Protein AF-A0A7V9F8W4-F1 (afdb_monomer_lite)

Foldseek 3Di:
DPVVVVVVVVVVVVVVVVVVVVVCVVPPPDCVVVPVCPPVLVLVVLCLLQPQAADDDPVPCVLVVPQQRRSHRSQHADPVRHTHDDDDDSVVSVVQNVVQVVVVVVDVDRCSHSVNVD

pLDDT: mean 88.58, std 8.34, range [53.16, 98.31]

Secondary structure (DSSP, 8-state):
-HHHHHHHHHHHHHHHHHHHHHHHHHHTT--TTTT----HHHHHHHHHHHHH--PPPGGGGGGGG-TTT-TT-TT-B-TTSPBPP--S-SHHHHHHHHHHHHHHTT-SS-TTSHHHH-

Radius of gyration: 20.92 Å; chains: 1; bounding box: 52×38×56 Å

Structure (mmCIF, N/CA/C/O backbone):
data_AF-A0A7V9F8W4-F1
#
_entry.id   AF-A0A7V9F8W4-F1
#
loop_
_atom_site.group_PDB
_atom_site.id
_atom_site.type_symbol
_atom_site.label_atom_id
_atom_site.label_alt_id
_atom_site.label_comp_id
_atom_site.label_asym_id
_atom_site.label_entity_id
_atom_site.label_seq_id
_atom_site.pdbx_PDB_ins_code
_atom_site.Cartn_x
_atom_site.Cartn_y
_atom_site.Cartn_z
_atom_site.occupancy
_atom_site.B_iso_or_equiv
_atom_site.auth_seq_id
_atom_site.auth_comp_id
_atom_site.auth_asym_id
_atom_site.auth_atom_id
_atom_site.pdbx_PDB_model_num
ATOM 1 N N . MET A 1 1 ? -29.198 -24.747 34.893 1.00 53.16 1 MET A N 1
ATOM 2 C CA . MET A 1 1 ? -28.862 -24.511 33.467 1.00 53.16 1 MET A CA 1
ATOM 3 C C . MET A 1 1 ? -28.911 -23.036 33.032 1.00 53.16 1 MET A C 1
ATOM 5 O O . MET A 1 1 ? -28.162 -22.695 32.133 1.00 53.16 1 MET A O 1
ATOM 9 N N . MET A 1 2 ? -29.701 -22.136 33.646 1.00 56.28 2 MET A N 1
ATOM 10 C CA . MET A 1 2 ? -29.828 -20.727 33.191 1.00 56.28 2 MET A CA 1
ATOM 11 C C . MET A 1 2 ? -28.648 -19.784 33.530 1.00 56.28 2 MET A C 1
ATOM 13 O O . MET A 1 2 ? -28.453 -18.781 32.849 1.00 56.28 2 MET A O 1
ATOM 17 N N . THR A 1 3 ? -27.821 -20.087 34.534 1.00 57.19 3 THR A N 1
ATOM 18 C CA . THR A 1 3 ? -26.718 -19.207 34.984 1.00 57.19 3 THR A CA 1
ATOM 19 C C . THR A 1 3 ? -25.490 -19.220 34.066 1.00 57.19 3 THR A C 1
ATOM 21 O O . THR A 1 3 ? -24.764 -18.227 33.989 1.00 57.19 3 THR A O 1
ATOM 24 N N . SER A 1 4 ? -25.265 -20.309 33.324 1.00 63.25 4 SER A N 1
ATOM 25 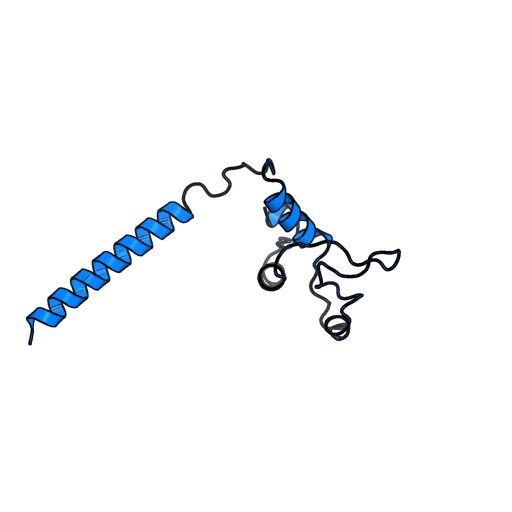C CA . SER A 1 4 ? -24.135 -20.431 32.391 1.00 63.25 4 SER A CA 1
ATOM 26 C C . SER A 1 4 ? -24.303 -19.542 31.156 1.00 63.25 4 SER A C 1
ATOM 28 O O . SER A 1 4 ? -23.320 -19.009 30.644 1.00 63.25 4 SER A O 1
ATOM 30 N N . SER A 1 5 ? -25.546 -19.333 30.710 1.00 64.75 5 SER A N 1
ATOM 31 C CA . SER A 1 5 ? -25.879 -18.424 29.610 1.00 64.75 5 SER A CA 1
ATOM 32 C C . SER A 1 5 ? -25.592 -16.969 29.989 1.00 64.75 5 SER A C 1
ATOM 34 O O . SER A 1 5 ? -24.858 -16.290 29.275 1.00 64.75 5 SER A O 1
ATOM 36 N N . LEU A 1 6 ? -26.076 -16.500 31.146 1.00 70.56 6 LEU A N 1
ATOM 37 C CA . LEU A 1 6 ? -25.861 -15.117 31.596 1.00 70.56 6 LEU A CA 1
ATOM 38 C C . LEU A 1 6 ? -24.369 -14.783 31.754 1.00 70.56 6 LEU A C 1
ATOM 40 O O . LEU A 1 6 ? -23.918 -13.712 31.354 1.00 70.56 6 LEU A O 1
ATOM 44 N N . SER A 1 7 ? -23.593 -15.723 32.301 1.00 78.88 7 SER A N 1
ATOM 45 C CA . SER A 1 7 ? -22.139 -15.594 32.409 1.00 78.88 7 SER A CA 1
ATOM 46 C C . SER A 1 7 ? -21.483 -15.483 31.029 1.00 78.88 7 SER A C 1
ATOM 48 O O . SER A 1 7 ? -20.690 -14.572 30.804 1.00 78.88 7 SER A O 1
ATOM 50 N N . ARG A 1 8 ? -21.864 -16.334 30.068 1.00 84.31 8 ARG A N 1
ATOM 51 C CA . ARG A 1 8 ? -21.316 -16.314 28.703 1.00 84.31 8 ARG A CA 1
ATOM 52 C C . ARG A 1 8 ? -21.511 -14.960 28.017 1.00 84.31 8 ARG A C 1
ATOM 54 O O . ARG A 1 8 ? -20.542 -14.413 27.506 1.00 84.31 8 ARG A O 1
ATOM 61 N N . HIS A 1 9 ? -22.712 -14.385 28.081 1.00 89.00 9 HIS A N 1
ATOM 62 C CA . HIS A 1 9 ? -23.001 -13.081 27.469 1.00 89.00 9 HIS A CA 1
ATOM 63 C C . HIS A 1 9 ? -22.164 -11.948 28.082 1.00 89.00 9 HIS A C 1
ATOM 65 O O . HIS A 1 9 ? -21.693 -11.077 27.356 1.00 89.00 9 HIS A O 1
ATOM 71 N N . ARG A 1 10 ? -21.913 -11.980 29.401 1.00 92.06 10 ARG A N 1
ATOM 72 C CA . ARG A 1 10 ? -21.038 -11.002 30.073 1.00 92.06 10 ARG A CA 1
ATOM 73 C C . ARG A 1 10 ? -19.589 -11.113 29.606 1.00 92.06 10 ARG A C 1
ATOM 75 O O . ARG A 1 10 ? -18.976 -10.091 29.323 1.00 92.06 10 ARG A O 1
ATOM 82 N N . HIS A 1 11 ? -19.056 -12.330 29.494 1.00 94.69 11 HIS A N 1
ATOM 83 C CA . HIS A 1 11 ? -17.697 -12.545 28.985 1.00 94.69 11 HIS A CA 1
ATOM 84 C C . HIS A 1 11 ? -17.575 -12.107 27.523 1.00 94.69 11 HIS A C 1
ATOM 86 O O . HIS A 1 11 ? -16.614 -11.430 27.175 1.00 94.69 11 HIS A O 1
ATOM 92 N N . THR A 1 12 ? -18.566 -12.427 26.685 1.00 96.19 12 THR A N 1
ATOM 93 C CA . THR A 1 12 ? -18.610 -11.958 25.294 1.00 96.19 12 THR A CA 1
ATOM 94 C C . THR A 1 12 ? -18.636 -10.434 25.222 1.00 96.19 12 THR A C 1
ATOM 96 O O . THR A 1 12 ? -17.867 -9.857 24.463 1.00 96.19 12 THR A O 1
ATOM 99 N N . LEU A 1 13 ? -19.458 -9.768 26.037 1.00 97.12 13 LEU A N 1
ATOM 100 C CA . LEU A 1 13 ? -19.524 -8.307 26.067 1.00 97.12 13 LEU A CA 1
ATOM 101 C C . LEU A 1 13 ? -18.202 -7.677 26.526 1.00 97.12 13 LEU A C 1
ATOM 103 O O . LEU A 1 13 ? -17.738 -6.727 25.905 1.00 97.12 13 LEU A O 1
ATOM 107 N N . LEU A 1 14 ? -17.563 -8.225 27.562 1.00 97.44 14 LEU A N 1
ATOM 108 C CA . LEU A 1 14 ? -16.243 -7.765 28.005 1.00 97.44 14 LEU A CA 1
ATOM 109 C C . LEU A 1 14 ? -15.175 -7.957 26.922 1.00 97.44 14 LEU A C 1
ATOM 111 O O . LEU A 1 14 ? -14.384 -7.049 26.689 1.00 97.44 14 LEU A O 1
ATOM 115 N N . LEU A 1 15 ? -15.180 -9.097 26.226 1.00 97.75 15 LEU A N 1
ATOM 116 C CA . LEU A 1 15 ? -14.264 -9.348 25.114 1.00 97.75 15 LEU A CA 1
ATOM 117 C C . LEU A 1 15 ? -14.484 -8.346 23.976 1.00 97.75 15 LEU A C 1
ATOM 119 O O . LEU A 1 15 ? -13.519 -7.785 23.467 1.00 97.75 15 LEU A O 1
ATOM 123 N N . LEU A 1 16 ? -15.739 -8.084 23.603 1.00 98.25 16 LEU A N 1
ATOM 124 C CA . LEU A 1 16 ? -16.068 -7.094 22.577 1.00 98.25 16 LEU A CA 1
ATOM 125 C C . LEU A 1 16 ? -15.615 -5.690 22.981 1.00 98.25 16 LEU A C 1
ATOM 127 O O . LEU A 1 16 ? -15.042 -4.985 22.156 1.00 98.25 16 LEU A O 1
ATOM 131 N N . LEU A 1 17 ? -15.805 -5.300 24.244 1.00 98.25 17 LEU A N 1
ATOM 132 C CA . LEU A 1 17 ? -15.313 -4.021 24.760 1.00 98.25 17 LEU A CA 1
ATOM 133 C C . LEU A 1 17 ? -13.785 -3.936 24.715 1.00 98.25 17 LEU A C 1
ATOM 135 O O . LEU A 1 17 ? -13.250 -2.906 24.316 1.00 98.25 17 LEU A O 1
ATOM 139 N N . MET A 1 18 ? -13.077 -5.012 25.072 1.00 98.31 18 MET A N 1
ATOM 140 C CA . MET A 1 18 ? -11.616 -5.058 24.974 1.00 98.31 18 MET A CA 1
ATOM 141 C C . MET A 1 18 ? -11.133 -4.949 23.528 1.00 98.31 18 MET A C 1
ATOM 143 O O . MET A 1 18 ? -10.213 -4.183 23.258 1.00 98.31 18 MET A O 1
ATOM 147 N N . LEU A 1 19 ? -11.755 -5.676 22.594 1.00 98.31 19 LEU A N 1
ATOM 148 C CA . LEU A 1 19 ? -11.415 -5.598 21.172 1.00 98.31 19 LEU A CA 1
ATOM 149 C C . LEU A 1 19 ? -11.711 -4.209 20.601 1.00 98.31 19 LEU A C 1
ATOM 151 O O . LEU A 1 19 ? -10.886 -3.672 19.869 1.00 98.31 19 LEU A O 1
ATOM 155 N N . ALA A 1 20 ? -12.838 -3.600 20.978 1.00 98.25 20 ALA A N 1
ATOM 156 C CA . ALA A 1 20 ? -13.186 -2.243 20.570 1.00 98.25 20 ALA A CA 1
ATOM 157 C C . ALA A 1 20 ? -12.193 -1.209 21.120 1.00 98.25 20 ALA A C 1
ATOM 159 O O . ALA A 1 20 ? -11.750 -0.338 20.378 1.00 98.25 20 ALA A O 1
ATOM 160 N N . ALA A 1 21 ? -11.795 -1.325 22.391 1.00 98.19 21 ALA A N 1
ATOM 161 C CA . ALA A 1 21 ? -10.793 -0.447 22.992 1.00 98.19 21 ALA A CA 1
ATOM 162 C C . ALA A 1 21 ? -9.411 -0.624 22.342 1.00 98.19 21 ALA A C 1
ATOM 164 O O . ALA A 1 21 ? -8.763 0.362 22.001 1.00 98.19 21 ALA A O 1
ATOM 165 N N . ALA A 1 22 ? -8.974 -1.867 22.116 1.00 97.94 22 ALA A N 1
ATOM 166 C CA . ALA A 1 22 ? -7.716 -2.161 21.432 1.00 97.94 22 ALA A CA 1
ATOM 167 C C . ALA A 1 22 ? -7.711 -1.622 19.996 1.00 97.94 22 ALA A C 1
ATOM 169 O O . ALA A 1 22 ? -6.728 -1.023 19.566 1.00 97.94 22 ALA A O 1
ATOM 170 N N . PHE A 1 23 ? -8.822 -1.787 19.273 1.00 97.44 23 PHE A N 1
ATOM 171 C CA . PHE A 1 23 ? -8.990 -1.227 17.939 1.00 97.44 23 PHE A CA 1
ATOM 172 C C . PHE A 1 23 ? -8.929 0.300 17.967 1.00 97.44 23 PHE A C 1
ATOM 174 O O . PHE A 1 23 ? -8.143 0.874 17.222 1.00 97.44 23 PHE A O 1
ATOM 181 N N . ALA A 1 24 ? -9.679 0.947 18.866 1.00 96.62 24 ALA A N 1
ATOM 182 C CA . ALA A 1 24 ? -9.675 2.398 19.018 1.00 96.62 24 ALA A CA 1
ATOM 183 C C . ALA A 1 24 ? -8.263 2.934 19.281 1.00 96.62 24 ALA A C 1
ATOM 185 O O . ALA A 1 24 ? -7.841 3.869 18.614 1.00 96.62 24 ALA A O 1
ATOM 186 N N . LEU A 1 25 ? -7.502 2.301 20.178 1.00 95.50 25 LEU A N 1
ATOM 187 C CA . LEU A 1 25 ? -6.106 2.664 20.433 1.00 95.50 25 LEU A CA 1
ATOM 188 C C . LEU A 1 25 ? -5.201 2.431 19.216 1.00 95.50 25 LEU A C 1
ATOM 190 O O . LEU A 1 25 ? -4.274 3.201 19.002 1.00 95.50 25 LEU A O 1
ATOM 194 N N . ARG A 1 26 ? -5.458 1.392 18.410 1.00 93.88 26 ARG A N 1
ATOM 195 C CA . ARG A 1 26 ? -4.668 1.085 17.208 1.00 93.88 26 ARG A CA 1
ATOM 196 C C . ARG A 1 26 ? -4.903 2.079 16.071 1.00 93.88 26 ARG A C 1
ATOM 198 O O . ARG A 1 26 ? -3.996 2.281 15.272 1.00 93.88 26 ARG A O 1
ATOM 205 N N . ILE A 1 27 ? -6.095 2.668 15.974 1.00 94.38 27 ILE A N 1
ATOM 206 C CA . ILE A 1 27 ? -6.429 3.670 14.946 1.00 94.38 27 ILE A CA 1
ATOM 207 C C . ILE A 1 27 ? -6.348 5.114 15.453 1.00 94.38 27 ILE A C 1
ATOM 209 O O . ILE A 1 27 ? -6.479 6.050 14.669 1.00 94.38 27 ILE A O 1
ATOM 213 N N . TYR A 1 28 ? -6.161 5.316 16.756 1.00 93.69 28 TYR A N 1
ATOM 214 C CA . TYR A 1 28 ? -6.012 6.644 17.331 1.00 93.69 28 TYR A CA 1
ATOM 215 C C . TYR A 1 28 ? -4.637 7.214 16.985 1.00 93.69 28 TYR A C 1
ATOM 217 O O . TYR A 1 28 ? -3.617 6.618 17.319 1.00 93.69 28 TYR A O 1
ATOM 225 N N . GLY A 1 29 ? -4.618 8.385 16.345 1.00 87.56 29 GLY A N 1
ATOM 226 C CA . GLY A 1 29 ? -3.375 8.996 15.882 1.00 87.56 29 GLY A CA 1
ATOM 227 C C . GLY A 1 29 ? -2.694 8.160 14.798 1.00 87.56 29 GLY A C 1
ATOM 228 O O . GLY A 1 29 ? -1.510 7.881 14.895 1.00 87.56 29 GLY A O 1
ATOM 229 N N . GLN A 1 30 ? -3.434 7.716 13.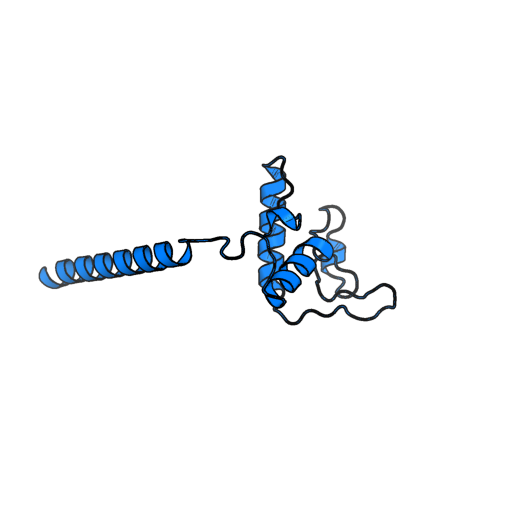782 1.00 83.94 30 GLN A N 1
ATOM 230 C CA . GLN A 1 30 ? -2.790 7.330 12.520 1.00 83.94 30 GLN A CA 1
ATOM 231 C C . GLN A 1 30 ? -2.055 8.550 11.928 1.00 83.94 30 GLN A C 1
ATOM 233 O O . GLN A 1 30 ? -2.427 9.678 12.252 1.00 83.94 30 GLN A O 1
ATOM 238 N N . ASP A 1 31 ? -1.026 8.321 11.106 1.00 81.00 31 ASP A N 1
ATOM 239 C CA . ASP A 1 31 ? -0.126 9.368 10.576 1.00 81.00 31 ASP A CA 1
ATOM 240 C C . ASP A 1 31 ? 0.657 10.120 11.678 1.00 81.00 31 ASP A C 1
ATOM 242 O O . ASP A 1 31 ? 0.653 11.346 11.805 1.00 81.00 31 ASP A O 1
ATOM 246 N N . TRP A 1 32 ? 1.320 9.354 12.555 1.00 79.50 32 TRP A N 1
ATOM 247 C CA . TRP A 1 32 ? 2.135 9.918 13.641 1.00 79.50 32 TRP A CA 1
ATOM 248 C C . TRP A 1 32 ? 3.363 10.683 13.148 1.00 79.50 32 TRP A C 1
ATOM 250 O O . TRP A 1 32 ? 3.851 11.561 13.863 1.00 79.50 32 TRP A O 1
ATOM 260 N N . ASP A 1 33 ? 3.874 10.347 11.966 1.00 82.81 33 ASP A N 1
ATOM 261 C CA . ASP A 1 33 ? 5.030 11.010 11.377 1.00 82.81 33 ASP A CA 1
ATOM 262 C C . ASP A 1 33 ? 4.651 12.173 10.448 1.00 82.81 33 ASP A C 1
ATOM 264 O O . ASP A 1 33 ? 5.559 12.871 10.001 1.00 82.81 33 ASP A O 1
ATOM 268 N N . GLN A 1 34 ? 3.360 12.445 10.215 1.00 85.69 34 GLN A N 1
ATOM 269 C CA . GLN A 1 34 ? 2.855 13.588 9.439 1.00 85.69 34 GLN A CA 1
ATOM 270 C C . GLN A 1 34 ? 3.459 13.655 8.029 1.00 85.69 34 GLN A C 1
ATOM 272 O O . GLN A 1 34 ? 3.839 14.730 7.554 1.00 85.69 34 GLN A O 1
ATOM 277 N N . GLY A 1 35 ? 3.653 12.494 7.399 1.00 80.25 35 GLY A N 1
ATOM 278 C CA . GLY A 1 35 ? 4.305 12.387 6.093 1.00 80.25 35 GLY A CA 1
ATOM 279 C C . GLY A 1 35 ? 5.773 12.837 6.082 1.00 80.25 35 GLY A C 1
ATOM 280 O O . GLY A 1 35 ? 6.275 13.296 5.056 1.00 80.25 35 GLY A O 1
ATOM 281 N N . THR A 1 36 ? 6.485 12.762 7.214 1.00 82.94 36 THR A N 1
ATOM 282 C CA . THR A 1 36 ? 7.921 13.106 7.279 1.00 82.94 36 THR A CA 1
ATOM 283 C C . THR A 1 36 ? 8.854 11.923 7.002 1.00 82.94 36 THR A C 1
ATOM 285 O O . THR A 1 36 ? 10.061 12.130 6.848 1.00 82.94 36 THR A O 1
ATOM 288 N N . TYR A 1 37 ? 8.323 10.701 6.883 1.00 80.12 37 TYR A N 1
ATOM 289 C CA . TYR A 1 37 ? 9.041 9.496 6.448 1.00 80.12 37 TYR A CA 1
ATOM 290 C C . TYR A 1 37 ? 10.309 9.204 7.262 1.00 80.12 37 TYR A C 1
ATOM 292 O O . TYR A 1 37 ? 11.377 8.894 6.711 1.00 80.12 37 TYR A O 1
ATOM 300 N N . GLN A 1 38 ? 10.207 9.361 8.583 1.00 84.25 38 GLN A N 1
ATOM 301 C CA . GLN A 1 38 ? 11.348 9.266 9.499 1.00 84.25 38 GLN A CA 1
ATOM 302 C C . GLN A 1 38 ? 11.833 7.826 9.655 1.00 84.25 38 GLN A C 1
ATOM 304 O O . GLN A 1 38 ? 13.030 7.600 9.843 1.00 84.25 38 GLN A O 1
ATOM 309 N N . HIS A 1 39 ? 10.926 6.847 9.570 1.00 87.56 39 HIS A N 1
ATOM 310 C CA . HIS A 1 39 ? 11.289 5.451 9.745 1.00 87.56 39 HIS A CA 1
ATOM 311 C C . HIS A 1 39 ? 11.842 4.872 8.430 1.00 87.56 39 HIS A C 1
ATOM 313 O O . HIS A 1 39 ? 11.107 4.754 7.444 1.00 87.56 39 HIS A O 1
ATOM 319 N N . PRO A 1 40 ? 13.132 4.487 8.377 1.00 90.00 40 PRO A N 1
ATOM 320 C CA . PRO A 1 40 ? 13.779 4.081 7.130 1.00 90.00 40 PRO A CA 1
ATOM 321 C C . PRO A 1 40 ? 13.147 2.830 6.511 1.00 90.00 40 PRO A C 1
ATOM 323 O O . PRO A 1 40 ? 13.037 2.757 5.290 1.00 90.00 40 PRO A O 1
ATOM 326 N N . ASP A 1 41 ? 12.694 1.883 7.334 1.00 90.38 41 ASP A N 1
ATOM 327 C CA . ASP A 1 41 ? 12.078 0.644 6.850 1.00 90.38 41 ASP A CA 1
ATOM 328 C C . ASP A 1 41 ? 10.673 0.869 6.279 1.00 90.38 41 ASP A C 1
ATOM 330 O O . ASP A 1 41 ? 10.321 0.275 5.263 1.00 90.38 41 ASP A O 1
ATOM 334 N N . GLU A 1 42 ? 9.877 1.745 6.901 1.00 88.94 42 GLU A N 1
ATOM 335 C CA . GLU A 1 42 ? 8.518 2.054 6.439 1.00 88.94 42 GLU A CA 1
ATOM 336 C C . GLU A 1 42 ? 8.596 2.797 5.111 1.00 88.94 42 GLU A C 1
ATOM 338 O O . GLU A 1 42 ? 7.972 2.384 4.134 1.00 88.94 42 GLU A O 1
ATOM 343 N N . ARG A 1 43 ? 9.483 3.800 5.038 1.00 89.62 43 ARG A N 1
ATOM 344 C CA . ARG A 1 43 ? 9.816 4.488 3.791 1.00 89.62 43 ARG A CA 1
ATOM 345 C C . ARG A 1 43 ? 10.281 3.511 2.716 1.00 89.62 43 ARG A C 1
ATOM 347 O O . ARG A 1 43 ? 9.814 3.584 1.588 1.00 89.62 43 ARG A O 1
ATOM 354 N N . PHE A 1 44 ? 11.179 2.582 3.043 1.00 92.12 44 PHE A N 1
ATOM 355 C CA . PHE A 1 44 ? 11.669 1.610 2.069 1.00 92.12 44 PHE A CA 1
ATOM 356 C C . PHE A 1 44 ? 10.551 0.704 1.539 1.00 92.12 44 PHE A C 1
ATOM 358 O O . PHE A 1 44 ? 10.472 0.491 0.331 1.00 92.12 44 PHE A O 1
ATOM 365 N N . ILE A 1 45 ? 9.669 0.196 2.406 1.00 92.06 45 ILE A N 1
ATOM 366 C CA . ILE A 1 45 ? 8.517 -0.614 1.986 1.00 92.06 45 ILE A CA 1
ATOM 367 C C . ILE A 1 45 ? 7.567 0.209 1.109 1.00 92.06 45 ILE A C 1
ATOM 369 O O . ILE A 1 45 ? 7.150 -0.291 0.064 1.00 92.06 45 ILE A O 1
ATOM 373 N N . ALA A 1 46 ? 7.269 1.453 1.494 1.00 90.19 46 ALA A N 1
ATOM 374 C CA . ALA A 1 46 ? 6.415 2.356 0.726 1.00 90.19 46 ALA A CA 1
ATOM 375 C C . ALA A 1 46 ? 7.002 2.640 -0.666 1.00 90.19 46 ALA A C 1
ATOM 377 O O . ALA A 1 46 ? 6.311 2.457 -1.661 1.00 90.19 46 ALA A O 1
ATOM 378 N N . THR A 1 47 ? 8.295 2.970 -0.756 1.00 91.38 47 THR A N 1
ATOM 379 C CA . THR A 1 47 ? 8.983 3.221 -2.034 1.00 91.38 47 THR A CA 1
ATOM 380 C C . THR A 1 47 ? 9.037 1.967 -2.904 1.00 91.38 47 THR A C 1
ATOM 382 O O . THR A 1 47 ? 8.818 2.028 -4.108 1.00 91.38 47 THR A O 1
ATOM 385 N N . VAL A 1 48 ? 9.327 0.796 -2.327 1.00 93.50 48 VAL A N 1
ATOM 386 C CA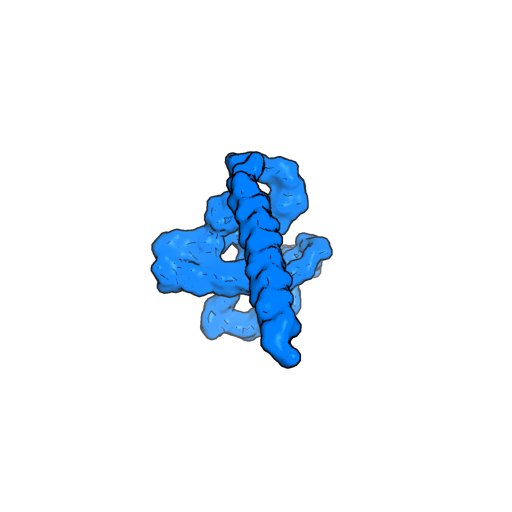 . VAL A 1 48 ? 9.330 -0.461 -3.093 1.00 93.50 48 VAL A CA 1
ATOM 387 C C . VAL A 1 48 ? 7.933 -0.777 -3.618 1.00 93.50 48 VAL A C 1
ATOM 389 O O . VAL A 1 48 ? 7.799 -1.192 -4.769 1.00 93.50 48 VAL A O 1
ATOM 392 N N . SER A 1 49 ? 6.912 -0.583 -2.788 1.00 92.44 49 SER A N 1
ATOM 393 C CA . SER A 1 49 ? 5.524 -0.784 -3.178 1.00 92.44 49 SER A CA 1
ATOM 394 C C . SER A 1 49 ? 5.115 0.136 -4.331 1.00 92.44 49 SER A C 1
ATOM 396 O O . SER A 1 49 ? 4.622 -0.362 -5.337 1.00 92.44 49 SER A O 1
ATOM 398 N N . SER A 1 50 ? 5.363 1.444 -4.219 1.00 90.62 50 SER A N 1
ATOM 399 C CA . SER A 1 50 ? 4.925 2.424 -5.217 1.00 90.62 50 SER A CA 1
ATOM 400 C C . SER A 1 50 ? 5.718 2.352 -6.520 1.00 90.62 50 SER A C 1
ATOM 402 O O . SER A 1 50 ? 5.146 2.441 -7.603 1.00 90.62 50 SER A O 1
ATOM 404 N N . ASP A 1 51 ? 7.042 2.199 -6.430 1.00 90.31 51 ASP A N 1
ATOM 405 C CA . ASP A 1 51 ? 7.924 2.447 -7.576 1.00 90.31 51 ASP A CA 1
ATOM 406 C C . ASP A 1 51 ? 8.290 1.161 -8.318 1.00 90.31 51 ASP A C 1
ATOM 408 O O . ASP A 1 51 ? 8.660 1.191 -9.495 1.00 90.31 51 ASP A O 1
ATOM 412 N N . ARG A 1 52 ? 8.246 0.013 -7.629 1.00 90.44 52 ARG A N 1
ATOM 413 C CA . ARG A 1 52 ? 8.686 -1.268 -8.198 1.00 90.44 52 ARG A CA 1
ATOM 414 C C . ARG A 1 52 ? 7.534 -2.218 -8.460 1.00 90.44 52 ARG A C 1
ATOM 416 O O . ARG A 1 52 ? 7.639 -2.981 -9.416 1.00 90.44 52 ARG A O 1
ATOM 423 N N . VAL A 1 53 ? 6.482 -2.194 -7.643 1.00 90.94 53 VAL A N 1
ATOM 424 C CA . VAL A 1 53 ? 5.382 -3.159 -7.722 1.00 90.94 53 VAL A CA 1
ATOM 425 C C . VAL A 1 53 ? 4.194 -2.553 -8.455 1.00 90.94 53 VAL A C 1
ATOM 427 O O . VAL A 1 53 ? 3.583 -1.595 -8.001 1.00 90.94 53 VAL A O 1
ATOM 430 N N . SER A 1 54 ? 3.816 -3.158 -9.575 1.00 88.88 54 SER A N 1
ATOM 431 C CA . SER A 1 54 ? 2.597 -2.790 -10.294 1.00 88.88 54 SER A CA 1
ATOM 432 C C . SER A 1 54 ? 1.847 -4.030 -10.755 1.00 88.88 54 SER A C 1
ATOM 434 O O . SER A 1 54 ? 2.442 -5.065 -11.061 1.00 88.88 54 SER A O 1
ATOM 436 N N . MET A 1 55 ? 0.517 -3.949 -10.769 1.00 86.81 55 MET A N 1
ATOM 437 C CA . MET A 1 55 ? -0.300 -5.045 -11.283 1.00 86.81 55 MET A CA 1
ATOM 438 C C . MET A 1 55 ? -0.218 -5.075 -12.812 1.00 86.81 55 MET A C 1
ATOM 440 O O . MET A 1 55 ? -0.407 -4.032 -13.446 1.00 86.81 55 MET A O 1
ATOM 444 N N . PRO A 1 56 ? 0.056 -6.241 -13.428 1.00 85.50 56 PRO A N 1
ATOM 445 C CA . PRO A 1 56 ? 0.101 -6.345 -14.875 1.00 85.50 56 PRO A CA 1
ATOM 446 C C . PRO A 1 56 ? -1.284 -6.089 -15.468 1.00 85.50 56 PRO A C 1
ATOM 448 O O . PRO A 1 56 ? -2.318 -6.380 -14.859 1.00 85.50 56 PRO A O 1
ATOM 451 N N . SER A 1 57 ? -1.299 -5.581 -16.699 1.00 82.81 57 SER A N 1
ATOM 452 C CA . SER A 1 57 ? -2.531 -5.488 -17.480 1.00 82.81 57 SER A CA 1
ATOM 453 C C . SER A 1 57 ? -3.156 -6.876 -17.651 1.00 82.81 57 SER A C 1
ATOM 455 O O . SER A 1 57 ? -2.453 -7.877 -17.794 1.00 82.81 57 SER A O 1
ATOM 457 N N . MET A 1 58 ? -4.487 -6.931 -17.745 1.00 83.00 58 MET A N 1
ATOM 458 C CA . MET A 1 58 ? -5.228 -8.166 -18.046 1.00 83.00 58 MET A CA 1
ATOM 459 C C . MET A 1 58 ? -4.784 -8.818 -19.366 1.00 83.00 58 MET A C 1
ATOM 461 O O . MET A 1 58 ? -4.960 -10.018 -19.556 1.00 83.00 58 MET A O 1
ATOM 465 N N . SER A 1 59 ? -4.195 -8.036 -20.274 1.00 85.56 59 SER A 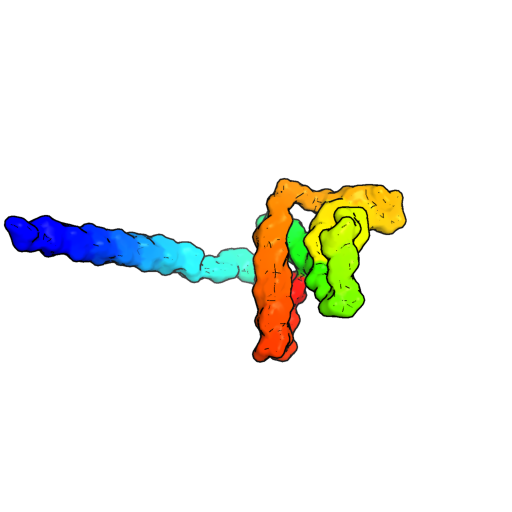N 1
ATOM 466 C CA . SER A 1 59 ? -3.634 -8.519 -21.537 1.00 85.56 59 SER A CA 1
ATOM 467 C C . SER A 1 59 ? -2.282 -9.229 -21.397 1.00 85.56 59 SER A C 1
ATOM 469 O O . SER A 1 59 ? -1.848 -9.845 -22.363 1.00 85.56 59 SER A O 1
ATOM 471 N N . ASP A 1 60 ? -1.611 -9.133 -20.243 1.00 86.12 60 ASP A N 1
ATOM 472 C CA . ASP A 1 60 ? -0.228 -9.593 -20.059 1.00 86.12 60 ASP A CA 1
ATOM 473 C C . ASP A 1 60 ? -0.004 -10.335 -18.727 1.00 86.12 60 ASP A C 1
ATOM 475 O O . ASP A 1 60 ? 0.976 -10.153 -18.004 1.00 86.12 60 ASP A O 1
ATOM 479 N N . LEU A 1 61 ? -0.948 -11.216 -18.390 1.00 87.25 61 LEU A N 1
ATOM 480 C CA . LEU A 1 61 ? -0.868 -12.063 -17.194 1.00 87.25 61 LEU A CA 1
ATOM 481 C C . LEU A 1 61 ? 0.264 -13.104 -17.260 1.00 87.25 61 LEU A C 1
ATOM 483 O O . LEU A 1 61 ? 0.602 -13.703 -16.240 1.00 87.25 61 LEU A O 1
ATOM 487 N N . GLY A 1 62 ? 0.869 -13.318 -18.433 1.00 87.94 62 GLY A N 1
ATOM 488 C CA . GLY A 1 62 ? 2.017 -14.212 -18.599 1.00 87.94 62 GLY A CA 1
ATOM 489 C C . GLY A 1 62 ? 3.219 -13.793 -17.749 1.00 87.94 62 GLY A C 1
ATOM 490 O O . GLY A 1 62 ? 3.916 -14.656 -17.218 1.00 87.94 62 GLY A O 1
ATOM 491 N N . GLN A 1 63 ? 3.392 -12.486 -17.517 1.00 87.50 63 GLN A N 1
ATOM 492 C CA . GLN A 1 63 ? 4.470 -11.944 -16.681 1.00 87.50 63 GLN A CA 1
ATOM 493 C C . GLN A 1 63 ? 4.382 -12.368 -15.206 1.00 87.50 63 GLN A C 1
ATOM 495 O O . GLN A 1 63 ? 5.356 -12.249 -14.467 1.00 87.50 63 GLN A O 1
ATOM 500 N N . LEU A 1 64 ? 3.240 -12.885 -14.740 1.00 87.50 64 LEU A N 1
ATOM 501 C CA . LEU A 1 64 ? 3.117 -13.425 -13.381 1.00 87.50 64 LEU A CA 1
ATOM 502 C C . LEU A 1 64 ? 3.956 -14.694 -13.176 1.00 87.50 64 LEU A C 1
ATOM 504 O O . LEU A 1 64 ? 4.329 -15.009 -12.048 1.00 87.50 64 LEU A O 1
ATOM 508 N N . PHE A 1 65 ? 4.248 -15.420 -14.258 1.00 90.69 65 PHE A N 1
ATOM 509 C CA . PHE A 1 65 ? 5.010 -16.668 -14.227 1.00 90.69 65 PHE A CA 1
ATOM 510 C C . PHE A 1 65 ? 6.498 -16.481 -14.535 1.00 90.69 65 PHE A C 1
ATOM 512 O O . PHE A 1 65 ? 7.221 -17.473 -14.587 1.00 90.69 65 PHE A O 1
ATOM 519 N N . ASP A 1 66 ? 6.955 -15.240 -14.721 1.00 92.38 66 ASP A N 1
ATOM 520 C CA . ASP A 1 66 ? 8.363 -14.897 -14.909 1.00 92.38 66 ASP A CA 1
ATOM 521 C C . ASP A 1 66 ? 8.936 -14.265 -13.629 1.00 92.38 66 ASP A C 1
ATOM 523 O O . ASP A 1 66 ? 8.743 -13.073 -13.394 1.00 92.38 66 ASP A O 1
ATOM 527 N N . PRO A 1 67 ? 9.664 -15.017 -12.785 1.00 88.88 67 PRO A N 1
ATOM 528 C CA . PRO A 1 67 ? 10.222 -14.472 -11.553 1.00 88.88 67 PRO A CA 1
ATOM 529 C C . PRO A 1 67 ? 11.209 -13.321 -11.785 1.00 88.88 67 PRO A C 1
ATOM 531 O O . PRO A 1 67 ? 11.305 -12.448 -10.926 1.00 88.88 67 PRO A O 1
ATOM 534 N N . ALA A 1 68 ? 11.930 -13.313 -12.909 1.00 91.44 68 ALA A N 1
ATOM 535 C CA . ALA A 1 68 ? 12.978 -12.336 -13.188 1.00 91.44 68 ALA A CA 1
ATOM 536 C C . ALA A 1 68 ? 12.404 -11.003 -13.683 1.00 91.44 68 ALA A C 1
ATOM 538 O O . ALA A 1 68 ? 12.911 -9.952 -13.312 1.00 91.44 68 ALA A O 1
ATOM 539 N N . GLY A 1 69 ? 11.332 -11.034 -14.478 1.00 90.25 69 GLY A N 1
ATOM 540 C CA . GLY A 1 69 ? 10.728 -9.838 -15.071 1.00 90.25 69 GLY A CA 1
ATOM 541 C C . GLY A 1 69 ? 9.424 -9.363 -14.430 1.00 90.25 69 GLY A C 1
ATOM 542 O O . GLY A 1 69 ? 8.981 -8.256 -14.736 1.00 90.25 69 GLY A O 1
ATOM 543 N N . SER A 1 70 ? 8.789 -10.157 -13.555 1.00 92.44 70 SER A N 1
ATOM 544 C CA . SER A 1 70 ? 7.420 -9.865 -13.109 1.00 92.44 70 SER A CA 1
ATOM 545 C C . SER A 1 70 ? 7.279 -8.472 -12.473 1.00 92.44 70 SER A C 1
ATOM 547 O O . SER A 1 70 ? 7.953 -8.187 -11.476 1.00 92.44 70 SER A O 1
ATOM 549 N N . PRO A 1 71 ? 6.339 -7.628 -12.942 1.00 90.31 71 PRO A N 1
ATOM 550 C CA . PRO A 1 71 ? 6.073 -6.314 -12.363 1.00 90.31 71 PRO A CA 1
ATOM 551 C C . PRO A 1 71 ? 5.621 -6.376 -10.908 1.00 90.31 71 PRO A C 1
ATOM 553 O O . PRO A 1 71 ? 5.844 -5.431 -10.159 1.00 90.31 71 PRO A O 1
ATOM 556 N N . ILE A 1 72 ? 5.029 -7.498 -10.490 1.00 91.69 72 ILE A N 1
ATOM 557 C CA . ILE A 1 72 ? 4.595 -7.689 -9.106 1.00 91.69 72 ILE A CA 1
ATOM 558 C C . ILE A 1 72 ? 5.725 -8.167 -8.194 1.00 91.69 72 ILE A C 1
ATOM 560 O O . ILE A 1 72 ? 5.584 -8.084 -6.977 1.00 91.69 72 ILE A O 1
ATOM 564 N N . ASN A 1 73 ? 6.837 -8.677 -8.735 1.00 94.06 73 ASN A N 1
ATOM 565 C CA . ASN A 1 73 ? 7.927 -9.193 -7.916 1.00 94.06 73 ASN A CA 1
ATOM 566 C C . ASN A 1 73 ? 8.841 -8.040 -7.451 1.00 94.06 73 ASN A C 1
ATOM 568 O O . ASN A 1 73 ? 9.592 -7.494 -8.261 1.00 94.06 73 ASN A O 1
ATOM 572 N N . PRO A 1 74 ? 8.884 -7.701 -6.146 1.00 94.12 74 PRO A N 1
ATOM 573 C CA . PRO A 1 74 ? 9.769 -6.645 -5.640 1.00 94.12 74 PRO A CA 1
ATOM 574 C C . PRO A 1 74 ? 11.261 -7.012 -5.718 1.00 94.12 74 PRO A C 1
ATOM 576 O O . PRO A 1 74 ? 12.113 -6.152 -5.497 1.00 94.12 74 PRO A O 1
ATOM 579 N N . ARG A 1 75 ? 11.570 -8.287 -5.997 1.00 94.69 75 ARG A N 1
ATOM 580 C CA . ARG A 1 75 ? 12.919 -8.840 -6.182 1.00 94.69 75 ARG A CA 1
ATOM 581 C C . ARG A 1 75 ? 13.206 -9.226 -7.634 1.00 94.69 75 ARG A C 1
ATOM 583 O O . ARG A 1 75 ? 14.022 -10.112 -7.863 1.00 94.69 75 ARG A O 1
ATOM 590 N N . ARG A 1 76 ? 12.483 -8.639 -8.592 1.00 94.19 76 ARG A N 1
ATOM 591 C CA . ARG A 1 76 ? 12.780 -8.810 -10.020 1.00 94.19 76 ARG A CA 1
ATOM 592 C C . ARG A 1 76 ? 14.208 -8.353 -10.336 1.00 94.19 76 ARG A C 1
ATOM 594 O O . ARG A 1 76 ? 14.801 -7.610 -9.548 1.00 94.19 76 ARG A O 1
ATOM 601 N N . ASP A 1 77 ? 14.726 -8.767 -11.479 1.00 95.44 77 ASP A N 1
ATOM 602 C CA . ASP A 1 77 ? 16.066 -8.394 -11.914 1.00 95.44 77 ASP A CA 1
ATOM 603 C C . ASP A 1 77 ? 16.103 -6.923 -12.359 1.00 95.44 77 ASP A C 1
ATOM 605 O O . ASP A 1 77 ? 15.135 -6.374 -12.899 1.00 95.44 77 ASP A O 1
ATOM 609 N N . ASP A 1 78 ? 17.217 -6.257 -12.071 1.00 91.94 78 ASP A N 1
ATOM 610 C CA . ASP A 1 78 ? 17.516 -4.912 -12.544 1.00 91.94 78 ASP A CA 1
ATOM 611 C C . ASP A 1 78 ? 17.993 -4.913 -14.010 1.00 91.94 78 ASP A C 1
ATOM 613 O O . ASP A 1 78 ? 18.014 -5.938 -14.693 1.00 91.94 78 ASP A O 1
ATOM 617 N N . THR A 1 79 ? 18.376 -3.741 -14.523 1.00 89.44 79 THR A N 1
ATOM 618 C CA . THR A 1 79 ? 18.869 -3.595 -15.903 1.00 89.44 79 THR A CA 1
ATOM 619 C C . THR A 1 79 ? 20.156 -4.369 -16.182 1.00 89.44 79 THR A C 1
ATOM 621 O O . THR A 1 79 ? 20.435 -4.669 -17.341 1.00 89.44 79 THR A O 1
ATOM 624 N N . ASP A 1 80 ? 20.923 -4.690 -15.140 1.00 92.31 80 ASP A N 1
ATOM 625 C CA . ASP 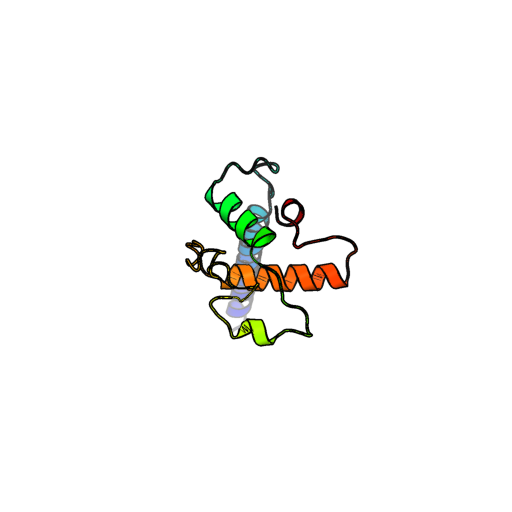A 1 80 ? 22.187 -5.418 -15.220 1.00 92.31 80 ASP A CA 1
ATOM 626 C C . ASP A 1 80 ? 21.997 -6.931 -14.979 1.00 92.31 80 ASP A C 1
ATOM 628 O O . ASP A 1 80 ? 22.967 -7.691 -15.016 1.00 92.31 80 ASP A O 1
ATOM 632 N N . GLY A 1 81 ? 20.754 -7.383 -14.762 1.00 91.94 81 GLY A N 1
ATOM 633 C CA . GLY A 1 81 ? 20.405 -8.782 -14.511 1.00 91.94 81 GLY A CA 1
ATOM 634 C C . GLY A 1 81 ? 20.630 -9.237 -13.067 1.00 91.94 81 GLY A C 1
ATOM 635 O O . GLY A 1 81 ? 20.724 -10.439 -12.822 1.00 91.94 81 GLY A O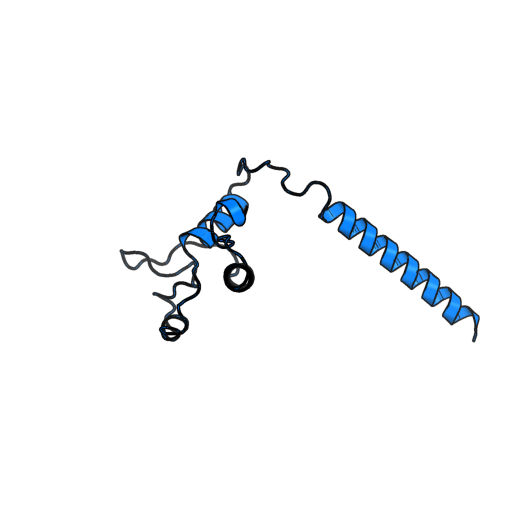 1
ATOM 636 N N . ASN A 1 82 ? 20.756 -8.310 -12.113 1.00 93.75 82 ASN A N 1
ATOM 637 C CA . ASN A 1 82 ? 20.903 -8.634 -10.695 1.00 93.75 82 ASN A CA 1
ATOM 638 C C . ASN A 1 82 ? 19.559 -8.509 -9.962 1.00 93.75 82 ASN A C 1
ATOM 640 O O . ASN A 1 82 ? 18.842 -7.527 -10.163 1.00 93.75 82 ASN A O 1
ATOM 644 N N . PRO A 1 83 ? 19.220 -9.437 -9.051 1.00 91.75 83 PRO A N 1
ATOM 645 C CA . PRO A 1 83 ? 17.955 -9.383 -8.331 1.00 91.75 83 PRO A CA 1
ATOM 646 C C . PRO A 1 83 ? 17.911 -8.186 -7.378 1.00 91.75 83 PRO A C 1
ATOM 648 O O . PRO A 1 83 ? 18.801 -7.989 -6.543 1.00 91.75 83 PRO A O 1
ATOM 651 N N . LEU A 1 84 ? 16.828 -7.412 -7.451 1.00 93.75 84 LEU A N 1
ATOM 652 C CA . LEU A 1 84 ? 16.597 -6.284 -6.556 1.00 93.75 84 LEU A CA 1
ATOM 653 C C . LEU A 1 84 ? 16.440 -6.743 -5.101 1.00 93.75 84 LEU A C 1
ATOM 655 O O . LEU A 1 84 ? 15.843 -7.776 -4.783 1.00 93.75 84 LEU A O 1
ATOM 659 N N . SER A 1 85 ? 16.945 -5.927 -4.178 1.00 92.44 85 SER A N 1
ATOM 660 C CA . SER A 1 85 ? 16.863 -6.226 -2.754 1.00 92.44 85 SER A CA 1
ATOM 661 C C . SER A 1 85 ? 15.483 -5.893 -2.184 1.00 92.44 85 SER A C 1
ATOM 663 O O . SER A 1 85 ? 14.940 -4.800 -2.366 1.00 92.44 85 SER A O 1
ATOM 665 N N . PHE A 1 86 ? 14.934 -6.852 -1.439 1.00 94.31 86 PHE A N 1
ATOM 666 C CA . PHE A 1 86 ? 13.763 -6.666 -0.591 1.00 94.31 86 PHE A CA 1
ATOM 667 C C . PHE A 1 86 ? 13.792 -7.690 0.549 1.00 94.31 86 PHE A C 1
ATOM 669 O O . PHE A 1 86 ? 13.843 -8.899 0.305 1.00 94.31 86 PHE A O 1
ATOM 676 N N . ALA A 1 87 ? 13.779 -7.232 1.800 1.00 92.06 87 ALA A N 1
ATOM 677 C CA . ALA A 1 87 ? 13.965 -8.102 2.967 1.00 92.06 87 ALA A CA 1
ATOM 678 C C . ALA A 1 87 ? 12.668 -8.777 3.461 1.00 92.06 87 ALA A C 1
ATOM 680 O O . ALA A 1 87 ? 12.732 -9.754 4.202 1.00 92.06 87 ALA A O 1
ATOM 681 N N . TYR A 1 88 ? 11.493 -8.298 3.038 1.00 91.69 88 TYR A N 1
ATOM 682 C CA . TYR A 1 88 ? 10.201 -8.686 3.620 1.00 91.69 88 TYR A CA 1
ATOM 683 C C . TYR A 1 88 ? 9.409 -9.679 2.758 1.00 91.69 88 TYR A C 1
ATOM 685 O O . TYR A 1 88 ? 9.711 -9.918 1.589 1.00 91.69 88 TYR A O 1
ATOM 693 N N . GLY A 1 89 ? 8.359 -10.277 3.321 1.00 91.81 89 GLY A N 1
ATOM 694 C CA . GLY A 1 89 ? 7.430 -11.111 2.552 1.00 91.81 89 GLY A CA 1
ATOM 695 C C . GLY A 1 89 ? 6.698 -10.310 1.468 1.00 91.81 89 GLY A C 1
ATOM 696 O O . GLY A 1 89 ? 6.430 -9.127 1.645 1.00 91.81 89 GLY A O 1
ATOM 697 N N . THR A 1 90 ? 6.354 -10.953 0.351 1.00 91.81 90 THR A N 1
ATOM 698 C CA . THR A 1 90 ? 5.663 -10.297 -0.777 1.00 91.81 90 THR A CA 1
ATOM 699 C C . THR A 1 90 ? 4.144 -10.251 -0.620 1.00 91.81 90 THR A C 1
ATOM 701 O O . THR A 1 90 ? 3.494 -9.417 -1.240 1.00 91.81 90 THR A O 1
ATOM 704 N N . LEU A 1 91 ? 3.566 -11.100 0.239 1.00 93.00 91 LEU A N 1
ATOM 705 C CA . LEU A 1 91 ? 2.116 -11.171 0.446 1.00 93.00 91 LEU A CA 1
ATOM 706 C C . LEU A 1 91 ? 1.481 -9.808 0.796 1.00 93.00 91 LEU A C 1
ATOM 708 O O . LEU A 1 91 ? 0.479 -9.474 0.167 1.00 93.00 91 LEU A O 1
ATOM 712 N N . PRO A 1 92 ? 2.032 -8.995 1.724 1.00 90.75 92 PRO A N 1
ATOM 713 C CA . PRO A 1 92 ? 1.470 -7.676 2.015 1.00 90.75 92 PRO A CA 1
ATOM 714 C C . PRO A 1 92 ? 1.437 -6.753 0.791 1.00 90.75 92 PRO A C 1
ATOM 716 O O . PRO A 1 92 ? 0.437 -6.074 0.582 1.00 90.75 92 PRO A O 1
ATOM 719 N N . LEU A 1 93 ? 2.477 -6.785 -0.050 1.00 91.50 93 LEU A N 1
ATOM 720 C CA . LEU A 1 93 ? 2.548 -5.983 -1.276 1.00 91.50 93 LEU A CA 1
ATOM 721 C C . LEU A 1 93 ? 1.514 -6.434 -2.309 1.00 91.50 93 LEU A C 1
ATOM 723 O O . LEU A 1 93 ? 0.895 -5.604 -2.963 1.00 91.50 93 LEU A O 1
ATOM 727 N N . TYR A 1 94 ? 1.276 -7.742 -2.434 1.00 91.31 94 TYR A N 1
ATOM 728 C CA . TYR A 1 94 ? 0.250 -8.259 -3.344 1.00 91.31 94 TYR A CA 1
ATOM 729 C C . TYR A 1 94 ? -1.150 -7.850 -2.901 1.00 91.31 94 TYR A C 1
ATOM 731 O O . TYR A 1 94 ? -1.961 -7.431 -3.728 1.00 91.31 94 TYR A O 1
ATOM 739 N N . VAL A 1 95 ? -1.433 -7.952 -1.599 1.00 92.62 95 VAL A N 1
ATOM 740 C CA . VAL A 1 95 ? -2.714 -7.522 -1.029 1.00 92.62 95 VAL A CA 1
ATOM 741 C C . VAL A 1 95 ? -2.917 -6.033 -1.278 1.00 92.62 95 VAL A C 1
ATOM 743 O O . VAL A 1 95 ? -3.939 -5.651 -1.842 1.00 92.62 95 VAL A O 1
ATOM 746 N N . GLN A 1 96 ? -1.936 -5.204 -0.925 1.00 92.06 96 GLN A N 1
ATOM 747 C CA . GLN A 1 96 ? -2.034 -3.761 -1.107 1.00 92.06 96 GLN A CA 1
ATOM 748 C C . GLN A 1 96 ? -2.130 -3.374 -2.589 1.00 92.06 96 GLN A C 1
ATOM 750 O O . GLN A 1 96 ? -3.063 -2.663 -2.940 1.00 92.06 96 GLN A O 1
ATOM 755 N N . GLY A 1 97 ? -1.295 -3.912 -3.482 1.00 90.12 97 GLY A N 1
ATOM 756 C CA . GLY A 1 97 ? -1.390 -3.631 -4.919 1.00 90.12 97 GLY A CA 1
ATOM 757 C C . GLY A 1 97 ? -2.736 -4.044 -5.530 1.00 90.12 97 GLY A C 1
ATOM 758 O O . GLY A 1 97 ? -3.284 -3.327 -6.369 1.00 90.12 97 GLY A O 1
ATOM 759 N N . THR A 1 98 ? -3.323 -5.157 -5.071 1.00 90.06 98 THR A N 1
ATOM 760 C CA . THR A 1 98 ? -4.654 -5.605 -5.524 1.00 90.06 98 THR A CA 1
ATOM 761 C C . THR A 1 98 ? -5.745 -4.652 -5.042 1.00 90.06 98 THR A C 1
ATOM 763 O O . THR A 1 98 ? -6.614 -4.267 -5.823 1.00 90.06 98 THR A O 1
ATOM 766 N N . VAL A 1 99 ? -5.699 -4.253 -3.767 1.00 92.19 99 VAL A N 1
ATOM 767 C CA . VAL A 1 99 ? -6.668 -3.319 -3.179 1.00 92.19 99 VAL A CA 1
ATOM 768 C C . VAL A 1 99 ? -6.557 -1.940 -3.830 1.00 92.19 99 VAL A C 1
ATOM 770 O O . VAL A 1 99 ? -7.581 -1.408 -4.245 1.00 92.19 99 VAL A O 1
ATOM 773 N N . SER A 1 100 ? -5.346 -1.398 -3.999 1.00 91.06 100 SER A N 1
ATOM 774 C CA . SER A 1 100 ? -5.108 -0.129 -4.702 1.00 91.06 100 SER A CA 1
ATOM 775 C C . SER A 1 100 ? -5.660 -0.175 -6.125 1.00 91.06 100 SER A C 1
ATOM 777 O O . SER A 1 100 ? -6.408 0.710 -6.523 1.00 91.06 100 SER A O 1
ATOM 779 N N . THR A 1 101 ? -5.392 -1.255 -6.866 1.00 89.62 101 THR A N 1
ATOM 780 C CA . THR A 1 101 ? -5.941 -1.435 -8.220 1.00 89.62 101 THR A CA 1
ATOM 781 C C . THR A 1 101 ? -7.471 -1.454 -8.204 1.00 89.62 101 THR A C 1
ATOM 783 O O . THR A 1 101 ? -8.100 -0.781 -9.014 1.00 89.62 101 THR A O 1
ATOM 786 N N . ALA A 1 102 ? -8.092 -2.178 -7.268 1.00 91.31 102 ALA A N 1
ATOM 787 C CA . ALA A 1 102 ? -9.547 -2.225 -7.145 1.00 91.31 102 ALA A CA 1
ATOM 788 C C . ALA A 1 102 ? -10.156 -0.857 -6.785 1.00 91.31 102 ALA A C 1
ATOM 790 O O . ALA A 1 102 ? -11.208 -0.502 -7.315 1.00 91.31 102 ALA A O 1
ATOM 791 N N . LEU A 1 103 ? -9.497 -0.080 -5.920 1.00 92.12 103 LEU A N 1
ATOM 792 C CA . LEU A 1 103 ? -9.919 1.275 -5.559 1.00 92.12 103 LEU A CA 1
ATOM 793 C C . LEU A 1 103 ? -9.782 2.249 -6.736 1.00 92.12 103 LEU A C 1
ATOM 795 O O . LEU A 1 103 ? -10.692 3.043 -6.964 1.00 92.12 103 LEU A O 1
ATOM 799 N N . ASN A 1 104 ? -8.715 2.137 -7.529 1.00 91.12 104 ASN A N 1
ATOM 800 C CA . ASN A 1 104 ? -8.507 2.944 -8.737 1.00 91.12 104 ASN A CA 1
ATOM 801 C C . ASN A 1 104 ? -9.591 2.702 -9.803 1.00 91.12 104 ASN A C 1
ATOM 803 O O . ASN A 1 104 ? -9.883 3.588 -10.597 1.00 91.12 104 ASN A O 1
ATOM 807 N N . LEU A 1 105 ? -10.233 1.527 -9.829 1.00 89.88 105 LEU A N 1
ATOM 808 C CA . LEU A 1 105 ? -11.345 1.258 -10.756 1.00 89.88 105 LEU A CA 1
ATOM 809 C C . LEU A 1 105 ? -12.629 2.023 -10.404 1.00 89.88 105 LEU A C 1
ATOM 811 O O . LEU A 1 105 ? -13.503 2.175 -11.257 1.00 89.88 105 LEU A O 1
ATOM 815 N N . VAL A 1 106 ? -12.771 2.461 -9.152 1.00 94.00 106 VAL A N 1
ATOM 816 C CA . VAL A 1 106 ? -13.980 3.125 -8.635 1.00 94.00 106 VAL A CA 1
ATOM 817 C C . VAL A 1 106 ? -13.727 4.563 -8.178 1.00 94.00 106 VAL A C 1
ATOM 819 O O . VAL A 1 106 ? -14.659 5.244 -7.756 1.00 94.00 106 VAL A O 1
ATOM 822 N N . SER A 1 107 ? -12.480 5.029 -8.244 1.00 91.69 107 SER A N 1
ATOM 823 C CA . SER A 1 107 ? -12.023 6.325 -7.749 1.00 91.69 107 SER A CA 1
ATOM 824 C C . SER A 1 107 ? -11.195 7.031 -8.820 1.00 91.69 107 SER A C 1
ATOM 826 O O . SER A 1 107 ? -10.466 6.391 -9.564 1.00 91.69 107 SER A O 1
ATOM 828 N N . GLU A 1 108 ? -11.265 8.361 -8.876 1.00 87.00 108 GLU A N 1
ATOM 829 C CA . GLU A 1 108 ? -10.404 9.172 -9.754 1.00 87.00 108 GLU A CA 1
ATOM 830 C C . GLU A 1 108 ? -8.987 9.373 -9.177 1.00 87.00 108 GLU A C 1
ATOM 832 O O . GLU A 1 108 ? -8.146 10.013 -9.807 1.00 87.00 108 GLU A O 1
ATOM 837 N N . ARG A 1 109 ? -8.719 8.856 -7.969 1.00 87.06 109 ARG A N 1
ATOM 838 C CA . ARG A 1 109 ? -7.405 8.919 -7.318 1.00 87.06 109 ARG A CA 1
ATOM 839 C C . ARG A 1 109 ? -6.545 7.713 -7.662 1.00 87.06 109 ARG A C 1
ATOM 841 O O . ARG A 1 109 ? -7.056 6.608 -7.818 1.00 87.06 109 ARG A O 1
ATOM 848 N N . ASP A 1 110 ? -5.235 7.939 -7.686 1.00 86.38 110 ASP A N 1
ATOM 849 C CA . ASP A 1 110 ? -4.234 6.886 -7.814 1.00 86.38 110 ASP A CA 1
ATOM 850 C C . ASP A 1 110 ? -3.764 6.401 -6.433 1.00 86.38 110 ASP A C 1
ATOM 852 O O . ASP A 1 110 ? -2.768 6.871 -5.881 1.00 86.38 110 ASP A O 1
ATOM 856 N N . TRP A 1 111 ? -4.473 5.410 -5.900 1.00 86.94 111 TRP A N 1
ATOM 857 C CA . TRP A 1 111 ? -4.180 4.740 -4.631 1.00 86.94 111 TRP A CA 1
ATOM 858 C C . TRP A 1 111 ? -2.941 3.833 -4.676 1.00 86.94 111 TRP A C 1
ATOM 860 O O . TRP A 1 111 ? -2.634 3.166 -3.686 1.00 86.94 111 TRP A O 1
ATOM 870 N N . SER A 1 112 ? -2.253 3.737 -5.817 1.00 85.38 112 SER A N 1
ATOM 871 C CA . SER A 1 112 ? -0.944 3.076 -5.932 1.00 85.38 112 SER A CA 1
ATOM 872 C C . SER A 1 112 ? 0.227 4.055 -5.848 1.00 85.38 112 SER A C 1
ATOM 874 O O . SER A 1 112 ? 1.372 3.620 -5.734 1.00 85.38 112 SER A O 1
ATOM 876 N N . SER A 1 113 ? -0.039 5.361 -5.884 1.00 85.81 113 SER A N 1
ATOM 877 C CA . SER A 1 113 ? 1.006 6.375 -5.814 1.00 85.81 113 SER A CA 1
ATOM 878 C C . SER A 1 113 ? 1.602 6.484 -4.408 1.00 85.81 113 SER A C 1
ATOM 880 O O . SER A 1 113 ? 0.912 6.325 -3.400 1.00 85.81 113 SER A O 1
ATOM 882 N N . TYR A 1 114 ? 2.897 6.795 -4.339 1.00 84.62 114 TYR A N 1
ATOM 883 C CA . TYR A 1 114 ? 3.623 6.949 -3.076 1.00 84.62 114 TYR A CA 1
ATOM 884 C C . TYR A 1 114 ? 2.929 7.891 -2.062 1.00 84.62 114 TYR A C 1
ATOM 886 O O . TYR A 1 114 ? 2.824 7.492 -0.907 1.00 84.62 114 TYR A O 1
ATOM 894 N N . PRO A 1 115 ? 2.386 9.069 -2.451 1.00 82.94 115 PRO A N 1
ATOM 895 C CA . PRO A 1 115 ? 1.718 9.983 -1.513 1.00 82.94 115 PRO A CA 1
ATOM 896 C C . PRO A 1 115 ? 0.335 9.533 -1.019 1.00 82.94 115 PRO A C 1
ATOM 898 O O . PRO A 1 115 ? -0.195 10.136 -0.098 1.00 82.94 115 PRO A O 1
ATOM 901 N N . GLU A 1 116 ? -0.305 8.561 -1.675 1.00 81.62 116 GLU A N 1
ATOM 902 C CA . GLU A 1 116 ? -1.614 8.032 -1.246 1.00 81.62 116 GLU A CA 1
ATOM 903 C C . GLU A 1 116 ? -1.462 6.712 -0.472 1.00 81.62 116 GLU A C 1
ATOM 905 O O . GLU A 1 116 ? -2.367 6.303 0.255 1.00 81.62 116 GLU A O 1
ATOM 910 N N . LEU A 1 117 ? -0.320 6.032 -0.625 1.00 76.19 117 LEU A N 1
ATOM 911 C CA . LEU A 1 117 ? 0.047 4.865 0.181 1.00 76.19 117 LEU A CA 1
ATOM 912 C C . LEU A 1 117 ? 0.557 5.239 1.572 1.00 76.19 117 LEU A C 1
ATOM 914 O O . LEU A 1 117 ? 0.592 4.368 2.447 1.00 76.19 117 LEU A O 1
ATOM 918 N N . TYR A 1 118 ? 0.971 6.492 1.753 1.00 65.25 118 TYR A N 1
ATOM 919 C CA . TYR A 1 118 ? 1.581 6.984 2.973 1.00 65.25 118 TYR A CA 1
ATOM 920 C C . TYR A 1 118 ? 1.133 8.412 3.279 1.00 65.25 118 TYR A C 1
ATOM 922 O O . TYR A 1 118 ? 1.416 9.304 2.449 1.00 65.25 118 TYR A O 1
#

Sequence (118 aa):
MMTSSLSRHRHTLLLLLMLAAAFALRIYGQDWDQGTYQHPDERFIATVSSDRVSMPSMSDLGQLFDPAGSPINPRRDDTDGNPLSFAYGTLPLYVQGTVSTALNLVSERDWSSYPELY